Protein AF-B2AEQ6-F1 (afdb_monomer_lite)

Organism: Podospora anserina (strain S / ATCC MYA-4624 / DSM 980 / FGSC 10383) (NCBI:txid515849)

pLDDT: mean 72.52, std 15.64, range [28.52, 89.56]

Radius of gyration: 17.0 Å; chains: 1; bounding box: 41×34×44 Å

Structure (mmCIF, N/CA/C/O backbone):
data_AF-B2AEQ6-F1
#
_entry.id   AF-B2AEQ6-F1
#
loop_
_atom_site.group_PDB
_atom_site.id
_atom_site.type_symbol
_atom_site.label_atom_id
_atom_site.label_alt_id
_atom_site.label_comp_id
_atom_site.label_asym_id
_atom_site.label_entity_id
_atom_site.label_seq_id
_atom_site.pdbx_PDB_ins_code
_atom_site.Cartn_x
_atom_site.Cartn_y
_atom_site.Cartn_z
_atom_site.occupancy
_atom_site.B_iso_or_equi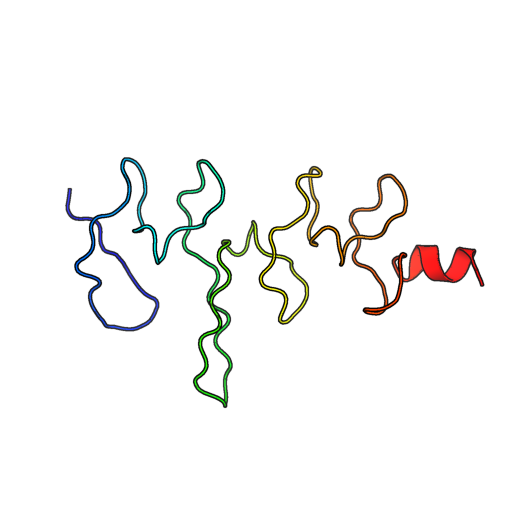v
_atom_site.auth_seq_id
_atom_site.auth_comp_id
_atom_site.auth_asym_id
_atom_site.auth_atom_id
_atom_site.pdbx_PDB_model_num
ATOM 1 N N . MET A 1 1 ? -18.288 10.461 22.441 1.00 40.38 1 MET A N 1
ATOM 2 C CA . MET A 1 1 ? -18.864 9.742 21.281 1.00 40.38 1 MET A CA 1
ATOM 3 C C . MET A 1 1 ? -18.342 8.313 21.318 1.00 40.38 1 MET A C 1
ATOM 5 O O . MET A 1 1 ? -17.126 8.171 21.347 1.00 40.38 1 MET A O 1
ATOM 9 N N . PRO A 1 2 ? -19.196 7.280 21.386 1.00 43.94 2 PRO A N 1
ATOM 10 C CA . PRO A 1 2 ? -18.735 5.895 21.394 1.00 43.94 2 PRO A CA 1
ATOM 11 C C . PRO A 1 2 ? -18.104 5.563 20.036 1.00 43.94 2 PRO A C 1
ATOM 13 O O . PRO A 1 2 ? -18.755 5.661 18.998 1.00 43.94 2 PRO A O 1
ATOM 16 N N . HIS A 1 3 ? -16.816 5.224 20.023 1.00 47.12 3 HIS A N 1
ATOM 17 C CA . HIS A 1 3 ? -16.136 4.736 18.828 1.00 47.12 3 HIS A CA 1
ATOM 18 C C . HIS A 1 3 ? -16.326 3.221 18.737 1.00 47.12 3 HIS A C 1
ATOM 20 O O . HIS A 1 3 ? -15.927 2.457 19.615 1.00 47.12 3 HIS A O 1
ATOM 26 N N . SER A 1 4 ? -16.937 2.760 17.653 1.00 47.09 4 SER A N 1
ATOM 27 C CA . SER A 1 4 ? -17.019 1.334 17.358 1.00 47.09 4 SER A CA 1
ATOM 28 C C . SER A 1 4 ? -15.683 0.892 16.767 1.00 47.09 4 SER A C 1
ATOM 30 O O . SER A 1 4 ? -15.403 1.119 15.590 1.00 47.09 4 SER A O 1
ATOM 32 N N . CYS A 1 5 ? -14.837 0.256 17.579 1.00 51.81 5 CYS A N 1
ATOM 33 C CA . CYS A 1 5 ? -13.699 -0.509 17.078 1.00 51.81 5 CYS A CA 1
ATOM 34 C C . CYS A 1 5 ? -14.231 -1.739 16.319 1.00 51.81 5 CYS A C 1
ATOM 36 O O . CYS A 1 5 ? -14.229 -2.844 16.860 1.00 51.81 5 CYS A O 1
ATOM 38 N N . ALA A 1 6 ? -14.720 -1.551 15.092 1.00 48.00 6 ALA A N 1
ATOM 39 C CA . ALA A 1 6 ? -15.102 -2.636 14.198 1.00 48.00 6 ALA A CA 1
ATOM 40 C C . ALA A 1 6 ? -13.824 -3.364 13.754 1.00 48.00 6 ALA A C 1
ATOM 42 O O . ALA A 1 6 ? -13.174 -2.994 12.778 1.00 48.00 6 ALA A O 1
ATOM 43 N N . GLY A 1 7 ? -13.398 -4.347 14.546 1.00 46.19 7 GLY A N 1
ATOM 44 C CA . GLY A 1 7 ? -12.508 -5.385 14.051 1.00 46.19 7 GLY A CA 1
ATOM 45 C C . GLY A 1 7 ? -13.267 -6.205 13.012 1.00 46.19 7 GLY A C 1
ATOM 46 O O . GLY A 1 7 ? -14.455 -6.456 13.187 1.00 46.19 7 GLY A O 1
ATOM 47 N N . ASN A 1 8 ? -12.587 -6.641 11.952 1.00 48.16 8 ASN A N 1
ATOM 48 C CA . ASN A 1 8 ? -13.156 -7.528 10.924 1.00 48.16 8 ASN A CA 1
ATOM 49 C C . ASN A 1 8 ? -13.544 -8.928 11.455 1.00 48.16 8 ASN A C 1
ATOM 51 O O . ASN A 1 8 ? -13.946 -9.788 10.683 1.00 48.16 8 ASN A O 1
ATOM 55 N N . ASP A 1 9 ? -13.471 -9.141 12.769 1.00 47.19 9 ASP A N 1
ATOM 56 C CA . ASP A 1 9 ? -13.957 -10.325 13.454 1.00 47.19 9 ASP A CA 1
ATOM 57 C C . ASP A 1 9 ? -14.626 -9.905 14.753 1.00 47.19 9 ASP A C 1
ATOM 59 O O . ASP A 1 9 ? -14.063 -9.136 15.535 1.00 47.19 9 ASP A O 1
ATOM 63 N N . ALA A 1 10 ? -15.824 -10.432 14.962 1.00 45.78 10 ALA A N 1
ATOM 64 C CA . ALA A 1 10 ? -16.757 -10.144 16.038 1.00 45.78 10 ALA A CA 1
ATOM 65 C C . ALA A 1 10 ? -16.196 -10.403 17.455 1.00 45.78 10 ALA A C 1
ATOM 67 O O . ALA A 1 10 ? -16.587 -11.337 18.143 1.00 45.78 10 ALA A O 1
ATOM 68 N N . THR A 1 11 ? -15.289 -9.550 17.924 1.00 50.69 11 THR A N 1
ATOM 69 C CA . THR A 1 11 ? -14.896 -9.420 19.332 1.00 50.69 11 THR A CA 1
ATOM 70 C C . THR A 1 11 ? -14.743 -7.937 19.634 1.00 50.69 11 THR A C 1
ATOM 72 O O . THR A 1 11 ? -13.789 -7.284 19.209 1.00 50.69 11 THR A O 1
ATOM 75 N N . TYR A 1 12 ? -15.734 -7.379 20.328 1.00 56.38 12 TYR A N 1
ATOM 76 C CA . TYR A 1 12 ? -15.779 -5.973 20.711 1.00 56.38 12 TYR A CA 1
ATOM 77 C C . TYR A 1 12 ? -14.472 -5.576 21.407 1.00 56.38 12 TYR A C 1
ATOM 79 O O . TYR A 1 12 ?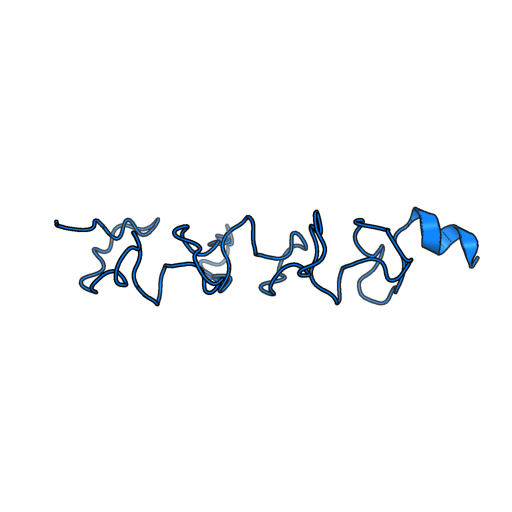 -14.115 -6.081 22.471 1.00 56.38 12 TYR A O 1
ATOM 87 N N . CYS A 1 13 ? -13.699 -4.699 20.769 1.00 60.88 13 CYS A N 1
ATOM 88 C CA . CYS A 1 13 ? -12.469 -4.203 21.361 1.00 60.88 13 CYS A CA 1
ATOM 89 C C . CYS A 1 13 ? -12.799 -3.088 22.358 1.00 60.88 13 CYS A C 1
ATOM 91 O O . CYS A 1 13 ? -13.093 -1.969 21.952 1.00 60.88 13 CYS A O 1
ATOM 93 N N . ASN A 1 14 ? -12.667 -3.386 23.652 1.00 63.41 14 ASN A N 1
ATOM 94 C CA . ASN A 1 14 ? -12.941 -2.466 24.767 1.00 63.41 14 ASN A CA 1
ATOM 95 C C . ASN A 1 14 ? -11.852 -1.392 24.997 1.00 63.41 14 ASN A C 1
ATOM 97 O O . ASN A 1 14 ? -11.722 -0.875 26.101 1.00 63.41 14 ASN A O 1
ATOM 101 N N . ARG A 1 15 ? -11.009 -1.084 23.998 1.00 64.69 15 ARG A N 1
ATOM 102 C CA . ARG A 1 15 ? -9.969 -0.043 24.123 1.00 64.69 15 ARG A CA 1
ATOM 103 C C . ARG A 1 15 ? -10.447 1.275 23.539 1.00 64.69 15 ARG A C 1
ATOM 105 O O . ARG A 1 15 ? -11.118 1.299 22.505 1.00 64.69 15 ARG A O 1
ATOM 112 N N . GLU A 1 16 ? -10.018 2.366 24.159 1.00 67.00 16 GLU A N 1
ATOM 113 C CA . GLU A 1 16 ? -10.273 3.709 23.654 1.00 67.00 16 GLU A CA 1
ATOM 114 C C . GLU A 1 16 ? -9.559 3.950 22.317 1.00 67.00 16 GLU A C 1
ATOM 116 O O . GLU A 1 16 ? -8.433 3.487 22.082 1.00 67.00 16 GLU A O 1
ATOM 121 N N . ALA A 1 17 ? -10.240 4.643 21.406 1.00 66.25 17 ALA A N 1
ATOM 122 C CA . ALA A 1 17 ? -9.616 5.149 20.202 1.00 66.25 17 ALA A CA 1
ATOM 123 C C . ALA A 1 17 ? -8.617 6.247 20.575 1.00 66.25 17 ALA A C 1
ATOM 125 O O . ALA A 1 17 ? -8.734 6.905 21.606 1.00 66.25 17 ALA A O 1
ATOM 126 N N . GLN A 1 18 ? -7.610 6.445 19.727 1.00 66.44 18 GLN A N 1
ATOM 127 C CA . GLN A 1 18 ? -6.693 7.569 19.913 1.00 66.44 18 GLN A CA 1
ATOM 128 C C . GLN A 1 18 ? -7.450 8.888 19.729 1.00 66.44 18 GLN A C 1
ATOM 130 O O . GLN A 1 18 ? -8.378 8.949 18.920 1.00 66.44 18 GLN A O 1
ATOM 135 N N . ALA A 1 19 ? -7.016 9.947 20.418 1.00 66.00 19 ALA A N 1
ATOM 136 C CA . ALA A 1 19 ? -7.577 11.286 20.262 1.00 66.00 19 ALA A CA 1
ATOM 137 C C . ALA A 1 19 ? -7.645 11.680 18.773 1.00 66.00 19 ALA A C 1
ATOM 139 O O . ALA A 1 19 ? -6.633 11.687 18.070 1.00 66.00 19 ALA A O 1
ATOM 140 N N . GLY A 1 20 ? -8.859 11.940 18.280 1.00 67.38 20 GLY A N 1
ATOM 141 C CA . GLY A 1 20 ? -9.108 12.299 16.880 1.00 67.38 20 GLY A CA 1
ATOM 142 C C . GLY A 1 20 ? -9.053 11.147 15.865 1.00 67.38 20 GLY A C 1
ATOM 143 O O . GLY A 1 20 ? -9.117 11.405 14.665 1.00 67.38 20 GLY A O 1
ATOM 144 N N . LYS A 1 21 ? -8.950 9.879 16.290 1.00 68.38 21 LYS A N 1
ATOM 145 C CA . LYS A 1 21 ? -8.973 8.711 15.391 1.00 68.38 21 LYS A CA 1
ATOM 146 C C . LYS A 1 21 ? -10.182 7.813 15.633 1.00 68.38 21 LYS A C 1
ATOM 148 O O . LYS A 1 21 ? -10.797 7.827 16.689 1.00 68.38 21 LYS A O 1
ATOM 153 N N . ARG A 1 22 ? -10.487 6.978 14.636 1.00 69.75 22 ARG A N 1
ATOM 154 C CA . ARG A 1 22 ? -11.578 5.987 14.685 1.00 69.75 22 ARG A CA 1
ATOM 155 C C . ARG A 1 22 ? -11.167 4.634 15.279 1.00 69.75 22 ARG A C 1
ATOM 157 O O . ARG A 1 22 ? -12.026 3.814 15.572 1.00 69.75 22 ARG A O 1
ATOM 164 N N . TYR A 1 23 ? -9.866 4.399 15.460 1.00 71.44 23 TYR A N 1
ATOM 165 C CA . TYR A 1 23 ? -9.311 3.112 15.889 1.00 71.44 23 TYR A CA 1
ATOM 166 C C . TYR A 1 23 ? -8.303 3.296 17.035 1.00 71.44 23 TYR A C 1
ATOM 168 O O . TYR A 1 23 ? -7.609 4.314 17.115 1.00 71.44 23 TYR A O 1
ATOM 176 N N . CYS A 1 24 ? -8.186 2.292 17.909 1.00 75.56 24 CYS A N 1
ATOM 177 C CA . CYS A 1 24 ? -7.166 2.247 18.963 1.00 75.56 24 CYS A CA 1
ATOM 178 C C . CYS A 1 24 ? -5.753 1.999 18.389 1.00 75.56 24 CYS A C 1
ATOM 180 O O . CYS A 1 24 ? -5.598 1.610 17.234 1.00 75.56 24 CYS A O 1
ATOM 182 N N . THR A 1 25 ? -4.695 2.157 19.193 1.00 74.81 25 THR A N 1
ATOM 183 C CA . THR A 1 25 ? -3.280 1.890 18.810 1.00 74.81 25 THR A CA 1
ATOM 184 C C . THR A 1 25 ? -3.012 0.506 18.243 1.00 74.81 25 THR A C 1
ATOM 186 O O . THR A 1 25 ? -2.103 0.340 17.428 1.00 74.81 25 THR A O 1
ATOM 189 N N . ARG A 1 26 ? -3.833 -0.478 18.604 1.00 73.50 26 ARG A N 1
ATOM 190 C CA . ARG A 1 26 ? -3.706 -1.833 18.079 1.00 73.50 26 ARG A CA 1
ATOM 191 C C . ARG A 1 26 ? -4.278 -1.981 16.671 1.00 73.50 26 ARG A C 1
ATOM 193 O O . ARG A 1 26 ? -3.701 -2.720 15.883 1.00 73.50 26 ARG A O 1
ATOM 200 N N . HIS A 1 27 ? -5.377 -1.297 16.360 1.00 74.88 27 HIS A N 1
ATOM 201 C CA . HIS A 1 27 ? -6.114 -1.472 15.101 1.00 74.88 27 HIS A CA 1
ATOM 202 C C . HIS A 1 27 ? -5.936 -0.313 14.117 1.00 74.88 27 HIS A C 1
ATOM 204 O O . HIS A 1 27 ? -6.254 -0.464 12.945 1.00 74.88 27 HIS A O 1
ATOM 210 N N . GLY A 1 28 ? -5.433 0.833 14.567 1.00 78.56 28 GLY A N 1
ATOM 211 C CA . GLY A 1 28 ? -5.180 2.001 13.734 1.00 78.56 28 GLY A CA 1
ATOM 212 C C . GLY A 1 28 ? -3.829 1.937 13.035 1.00 78.56 28 GLY A C 1
ATOM 213 O O . GLY A 1 28 ? -2.852 1.406 13.567 1.00 78.56 28 GLY A O 1
ATOM 214 N N . CYS A 1 29 ? -3.767 2.517 11.841 1.00 84.44 29 CYS A N 1
ATOM 215 C CA . CYS A 1 29 ? -2.523 2.683 11.108 1.00 84.44 29 CYS A CA 1
ATOM 216 C C . CYS A 1 29 ? -1.495 3.479 11.928 1.00 84.44 29 CYS A C 1
ATOM 218 O O . CYS A 1 29 ? -1.802 4.539 12.482 1.00 84.44 29 CYS A O 1
ATOM 220 N N . LYS A 1 30 ? -0.247 2.996 11.941 1.00 87.00 30 LYS A N 1
ATOM 221 C CA . LYS A 1 30 ? 0.888 3.660 12.600 1.00 87.00 30 LYS A CA 1
ATOM 222 C C . LYS A 1 30 ? 1.364 4.929 11.872 1.00 87.00 30 LYS A C 1
ATOM 224 O O . LYS A 1 30 ? 2.172 5.674 12.414 1.00 87.00 30 LYS A O 1
ATOM 229 N N . SER A 1 31 ? 0.883 5.195 10.653 1.00 84.88 31 SER A N 1
ATOM 230 C CA . SER A 1 31 ? 1.222 6.419 9.916 1.00 84.88 31 SER A CA 1
ATOM 231 C C . SER A 1 31 ? 0.647 7.658 10.618 1.00 84.88 31 SER A C 1
ATOM 233 O O . SER A 1 31 ? -0.506 7.656 11.071 1.00 84.88 31 SER A O 1
ATOM 235 N N . LEU A 1 32 ? 1.458 8.715 10.713 1.00 84.44 32 LEU A N 1
ATOM 236 C CA . LEU A 1 32 ? 1.088 9.981 11.346 1.00 84.44 32 LEU A CA 1
ATOM 237 C C . LEU A 1 32 ? -0.159 10.564 10.660 1.00 84.44 32 LEU A C 1
ATOM 239 O O . LEU A 1 32 ? -0.253 10.546 9.436 1.00 84.44 32 LEU A O 1
ATOM 243 N N . GLY A 1 33 ? -1.144 11.018 11.439 1.00 81.12 33 GLY A N 1
ATOM 244 C CA . GLY A 1 33 ? -2.387 11.600 10.908 1.00 81.12 33 GLY A CA 1
ATOM 245 C C . GLY A 1 33 ? -3.336 10.624 10.195 1.00 81.12 33 GLY A C 1
ATOM 246 O O . GLY A 1 33 ? -4.442 11.007 9.832 1.00 81.12 33 GLY A O 1
ATOM 247 N N . CYS A 1 34 ? -2.974 9.349 10.018 1.00 83.88 34 CYS A N 1
ATOM 248 C CA . CYS A 1 34 ? -3.843 8.396 9.333 1.00 83.88 34 CYS A CA 1
ATOM 249 C C . CYS A 1 34 ? -4.919 7.845 10.278 1.00 83.88 34 CYS A C 1
ATOM 251 O O . CYS A 1 34 ? -4.595 7.228 11.296 1.00 83.88 34 CYS A O 1
ATOM 253 N N . ALA A 1 35 ? -6.191 8.030 9.922 1.00 81.56 35 ALA A N 1
ATOM 254 C CA . ALA A 1 35 ? -7.341 7.524 10.672 1.00 81.56 35 ALA A CA 1
ATOM 255 C C . ALA A 1 35 ? -7.862 6.165 10.166 1.00 81.56 35 ALA A C 1
ATOM 257 O O . ALA A 1 35 ? -8.900 5.715 10.639 1.00 81.56 35 ALA A O 1
ATOM 258 N N . ASN A 1 36 ? -7.157 5.517 9.231 1.00 80.25 36 ASN A N 1
ATOM 259 C CA . ASN A 1 36 ? -7.555 4.233 8.644 1.00 80.25 36 ASN A CA 1
ATOM 260 C C . ASN A 1 36 ? -7.110 3.040 9.507 1.00 80.25 36 ASN A C 1
ATOM 262 O O . ASN A 1 36 ? -6.108 3.142 10.230 1.00 80.25 36 ASN A O 1
ATOM 266 N N . PRO A 1 37 ? -7.803 1.892 9.410 1.00 77.62 37 PRO A N 1
ATOM 267 C CA . PRO A 1 37 ? -7.405 0.689 10.121 1.00 77.62 37 PRO A CA 1
ATOM 268 C C . PRO A 1 37 ? -6.150 0.071 9.495 1.00 77.62 37 PRO A C 1
ATOM 270 O O . PRO A 1 37 ? -5.855 0.270 8.314 1.00 77.62 37 PRO A O 1
ATOM 273 N N . LYS A 1 38 ? -5.403 -0.693 10.291 1.00 80.75 38 LYS A N 1
ATOM 274 C CA . LYS A 1 38 ? -4.312 -1.554 9.826 1.00 80.75 38 LYS A CA 1
ATOM 275 C C . LYS A 1 38 ? -4.813 -2.523 8.754 1.00 80.75 38 LYS A C 1
ATOM 277 O O . LYS A 1 38 ? -5.930 -3.026 8.847 1.00 80.75 38 LYS A O 1
ATOM 282 N N . ALA A 1 39 ? -3.986 -2.796 7.749 1.00 75.75 39 ALA A N 1
ATOM 283 C CA . ALA A 1 39 ? -4.289 -3.816 6.760 1.00 75.75 39 ALA A CA 1
ATOM 284 C C . ALA A 1 39 ? -4.187 -5.192 7.423 1.00 75.75 39 ALA A C 1
ATOM 286 O O . ALA A 1 39 ? -3.125 -5.592 7.905 1.00 75.75 39 ALA A O 1
ATOM 287 N N . THR A 1 40 ? -5.298 -5.916 7.449 1.00 65.31 40 THR A N 1
ATOM 288 C CA . THR A 1 40 ? -5.333 -7.325 7.831 1.00 65.31 40 THR A CA 1
ATOM 289 C C . THR A 1 40 ? -5.265 -8.154 6.555 1.00 65.31 40 THR A C 1
ATOM 291 O O . THR A 1 40 ? -6.242 -8.189 5.810 1.00 65.31 40 THR A O 1
ATOM 294 N N . SER A 1 41 ? -4.140 -8.815 6.278 1.00 52.59 41 SER A N 1
ATOM 295 C CA . SER A 1 41 ? -4.135 -9.897 5.290 1.00 52.59 41 SER A CA 1
ATOM 296 C C . SER A 1 41 ? -4.648 -11.155 5.982 1.00 52.59 41 SER A C 1
ATOM 298 O O . SER A 1 41 ? -3.978 -11.708 6.856 1.00 52.59 41 SER A O 1
ATOM 300 N N . TYR A 1 42 ? -5.868 -11.564 5.640 1.00 40.59 42 TYR A N 1
ATOM 301 C CA . TYR A 1 42 ? -6.417 -12.852 6.050 1.00 40.59 42 TYR A CA 1
ATOM 302 C C . TYR A 1 42 ? -5.710 -13.941 5.234 1.00 40.59 42 TYR A C 1
ATOM 304 O O . TYR A 1 42 ? -5.836 -13.963 4.011 1.00 40.59 42 TYR A O 1
ATOM 312 N N . HIS A 1 43 ? -4.955 -14.833 5.877 1.00 38.19 43 HIS A N 1
ATOM 313 C CA . HIS A 1 43 ? -4.480 -16.042 5.207 1.00 38.19 43 HIS A CA 1
ATOM 314 C C . HIS A 1 43 ? -5.629 -17.060 5.170 1.00 38.19 43 HIS A C 1
ATOM 316 O O . HIS A 1 43 ? -5.927 -17.717 6.172 1.00 38.19 43 HIS A O 1
ATOM 322 N N . TYR A 1 44 ? -6.309 -17.164 4.025 1.00 28.52 44 TYR A N 1
ATOM 323 C CA . TYR A 1 44 ? -7.306 -18.211 3.796 1.00 28.52 44 TYR A CA 1
ATOM 324 C C . TYR A 1 44 ? -6.586 -19.569 3.770 1.00 28.52 44 TYR A C 1
ATOM 326 O O . TYR A 1 44 ? -5.749 -19.803 2.903 1.00 28.52 44 TYR A O 1
ATOM 334 N N . GLY A 1 45 ? -6.854 -20.422 4.764 1.00 35.75 45 GLY A N 1
ATOM 335 C CA . GLY A 1 45 ? -6.277 -21.770 4.882 1.00 35.75 45 GLY A CA 1
ATOM 336 C C . GLY A 1 45 ? -5.372 -22.022 6.097 1.00 35.75 45 GLY A C 1
ATOM 337 O O . GLY A 1 45 ? -5.213 -23.177 6.473 1.00 35.75 45 GLY A O 1
ATOM 338 N N . THR A 1 46 ? -4.827 -20.993 6.763 1.00 43.59 46 THR A N 1
ATOM 339 C CA . THR A 1 46 ? -3.925 -21.184 7.930 1.00 43.59 46 THR A CA 1
ATOM 340 C C . THR A 1 46 ? -4.419 -20.544 9.228 1.00 43.59 46 THR A C 1
ATOM 342 O O . THR A 1 46 ? -3.848 -20.795 10.285 1.00 43.59 46 THR A O 1
ATOM 345 N N . GLY A 1 47 ? -5.445 -19.686 9.179 1.00 43.09 47 GLY A N 1
ATOM 346 C CA . GLY A 1 47 ? -5.975 -18.995 10.364 1.00 43.09 47 GLY A CA 1
ATOM 347 C C . GLY A 1 47 ? -5.027 -17.950 10.976 1.00 43.09 47 GLY A C 1
ATOM 348 O O . GLY A 1 47 ? -5.347 -17.350 12.002 1.00 43.09 47 GLY A O 1
ATOM 349 N N . THR A 1 48 ? -3.873 -17.687 10.358 1.00 44.06 48 THR A N 1
ATOM 350 C CA . THR A 1 48 ? -2.892 -16.719 10.853 1.00 44.06 48 THR A CA 1
ATOM 351 C C . THR A 1 48 ? -3.215 -15.317 10.333 1.00 44.06 48 THR A C 1
ATOM 353 O O . THR A 1 48 ? -3.117 -15.025 9.143 1.00 44.06 48 THR A O 1
ATOM 356 N N . LYS A 1 49 ? -3.620 -14.413 11.232 1.00 53.84 49 LYS A N 1
ATOM 357 C CA . LYS A 1 49 ? -3.806 -12.985 10.925 1.00 53.84 49 LYS A CA 1
ATOM 358 C C . LYS A 1 49 ? -2.492 -12.248 11.105 1.00 53.84 49 LYS A C 1
ATOM 360 O O . LYS A 1 49 ? -2.209 -11.728 12.183 1.00 53.84 49 LYS A O 1
ATOM 365 N N . THR A 1 50 ? -1.696 -12.167 10.051 1.00 57.72 50 THR A N 1
ATOM 366 C CA . THR A 1 50 ? -0.518 -11.299 10.070 1.00 57.72 50 THR A CA 1
ATOM 367 C C . THR A 1 50 ? -0.977 -9.885 9.716 1.00 57.72 50 THR A C 1
ATOM 369 O O . THR A 1 50 ? -1.284 -9.578 8.567 1.00 57.72 50 THR A O 1
ATOM 372 N N . ALA A 1 51 ? -1.135 -9.030 10.726 1.00 64.19 51 ALA A N 1
ATOM 373 C CA . ALA A 1 51 ? -1.565 -7.649 10.530 1.00 64.19 51 ALA A CA 1
ATOM 374 C C . ALA A 1 51 ? -0.359 -6.771 10.169 1.00 64.19 51 ALA A C 1
ATOM 376 O O . ALA A 1 51 ? 0.629 -6.747 10.904 1.00 64.19 51 ALA A O 1
ATOM 377 N N . SER A 1 52 ? -0.436 -6.010 9.073 1.00 75.69 52 SER A N 1
ATOM 378 C CA . SER A 1 52 ? 0.527 -4.929 8.849 1.00 75.69 52 SER A CA 1
ATOM 379 C C . SER A 1 52 ? 0.298 -3.830 9.881 1.00 75.69 52 SER A C 1
ATOM 381 O O . SER A 1 52 ? -0.840 -3.501 10.201 1.00 75.69 52 SER A O 1
ATOM 383 N N . ASP A 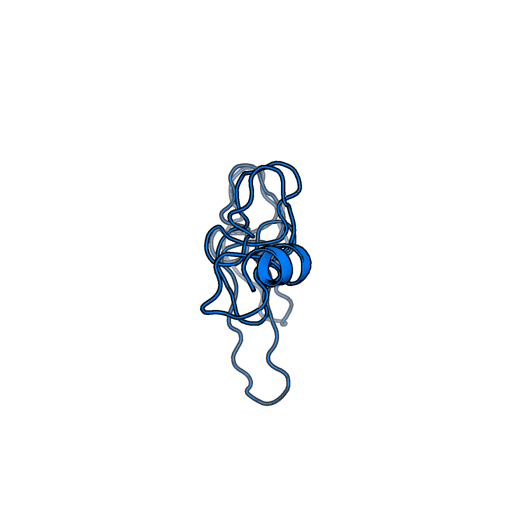1 53 ? 1.360 -3.182 10.360 1.00 83.69 53 ASP A N 1
ATOM 384 C CA . ASP A 1 53 ? 1.227 -1.967 11.177 1.00 83.69 53 ASP A CA 1
ATOM 385 C C . ASP A 1 53 ? 0.644 -0.769 10.405 1.00 83.69 53 ASP A C 1
ATOM 387 O O . ASP A 1 53 ? 0.311 0.270 10.989 1.00 83.69 53 ASP A O 1
ATOM 391 N N . TYR A 1 54 ? 0.502 -0.909 9.088 1.00 84.94 54 TYR A N 1
ATOM 392 C CA . TYR A 1 54 ? 0.072 0.131 8.173 1.00 84.94 54 TYR A CA 1
ATOM 393 C C . TYR A 1 54 ? -1.250 -0.245 7.494 1.00 84.94 54 TYR A C 1
ATOM 395 O O . TYR A 1 54 ? -1.563 -1.420 7.330 1.00 84.94 54 TYR A O 1
ATOM 403 N N . CYS A 1 55 ? -2.059 0.750 7.119 1.00 85.69 55 CYS A N 1
ATOM 404 C CA . CYS A 1 55 ? -3.268 0.518 6.320 1.00 85.69 55 CYS A CA 1
ATOM 405 C C . CYS A 1 55 ? -2.904 0.140 4.879 1.00 85.69 55 CYS A C 1
ATOM 407 O O . CYS A 1 55 ? -1.764 0.333 4.467 1.00 85.69 55 CYS A O 1
ATOM 409 N N . SER A 1 56 ? -3.866 -0.317 4.077 1.00 81.75 56 SER A N 1
ATOM 410 C CA . SER A 1 56 ? -3.636 -0.719 2.676 1.00 81.75 56 SER A CA 1
ATOM 411 C C . SER A 1 56 ? -2.992 0.372 1.809 1.00 81.75 56 SER A C 1
ATOM 413 O O . SER A 1 56 ? -2.299 0.061 0.847 1.00 81.75 56 SER A O 1
ATOM 415 N N . GLN A 1 57 ? -3.171 1.647 2.164 1.00 84.31 57 GLN A N 1
ATOM 416 C CA . GLN A 1 57 ? -2.553 2.783 1.473 1.00 84.31 57 GLN A CA 1
ATOM 417 C C . GLN A 1 57 ? -1.113 3.067 1.924 1.00 84.31 57 GLN A C 1
ATOM 419 O O . GLN A 1 57 ? -0.350 3.673 1.182 1.00 84.31 57 GLN A O 1
ATOM 424 N N . HIS A 1 58 ? -0.736 2.640 3.130 1.00 87.81 58 HIS A N 1
ATOM 425 C CA . HIS A 1 58 ? 0.588 2.866 3.715 1.00 87.81 58 HIS A CA 1
ATOM 426 C C . HIS A 1 58 ? 1.430 1.586 3.812 1.00 87.81 58 HIS A C 1
ATOM 428 O O . HIS A 1 58 ? 2.612 1.675 4.132 1.00 87.81 58 HIS A O 1
ATOM 434 N N . ALA A 1 59 ? 0.848 0.413 3.567 1.00 88.00 59 ALA A N 1
ATOM 435 C CA . ALA A 1 59 ? 1.512 -0.886 3.580 1.00 88.00 59 ALA A CA 1
ATOM 436 C C . ALA A 1 59 ? 2.057 -1.227 2.193 1.00 88.00 59 ALA A C 1
ATOM 438 O O . ALA A 1 59 ? 1.402 -0.964 1.187 1.00 88.00 59 ALA A O 1
ATOM 439 N N . CYS A 1 60 ? 3.253 -1.803 2.128 1.00 87.88 60 CYS A N 1
ATOM 440 C CA . CYS A 1 60 ? 3.850 -2.282 0.885 1.00 87.88 60 CYS A CA 1
ATOM 441 C C . CYS A 1 60 ? 2.869 -3.174 0.106 1.00 87.88 60 CYS A C 1
ATOM 443 O O . CYS A 1 60 ? 2.240 -4.044 0.698 1.00 87.88 60 CYS A O 1
ATOM 445 N N . ALA A 1 61 ? 2.740 -2.962 -1.206 1.00 85.88 61 ALA A N 1
ATOM 446 C CA . ALA A 1 61 ? 1.885 -3.806 -2.045 1.00 85.88 61 ALA A CA 1
ATOM 447 C C . ALA A 1 61 ? 2.446 -5.223 -2.269 1.00 85.88 61 ALA A C 1
ATOM 449 O O . ALA A 1 61 ? 1.703 -6.106 -2.684 1.00 85.88 61 ALA A O 1
ATOM 450 N N . GLU A 1 62 ? 3.736 -5.439 -1.990 1.00 83.69 62 GLU A N 1
ATOM 451 C CA . GLU A 1 62 ? 4.365 -6.763 -2.063 1.00 83.69 62 GLU A CA 1
ATOM 452 C C . GLU A 1 62 ? 3.667 -7.770 -1.140 1.00 83.69 62 GLU A C 1
ATOM 454 O O . GLU A 1 62 ? 3.515 -7.537 0.065 1.00 83.69 62 GLU A O 1
ATOM 459 N N . SER A 1 63 ? 3.296 -8.916 -1.707 1.00 81.19 63 SER A N 1
ATOM 460 C CA . SER A 1 63 ? 2.598 -9.979 -0.986 1.00 81.19 63 SER A CA 1
ATOM 461 C C . SER A 1 63 ? 3.442 -10.497 0.182 1.00 81.19 63 SER A C 1
ATOM 463 O O . SER A 1 63 ? 4.600 -10.879 0.028 1.00 81.19 63 SER A O 1
ATOM 465 N N . GLY A 1 64 ? 2.861 -10.496 1.385 1.00 77.38 64 GLY A N 1
ATOM 466 C CA . GLY A 1 64 ? 3.562 -10.893 2.610 1.00 77.38 64 GLY A CA 1
ATOM 467 C C . GLY A 1 64 ? 4.560 -9.856 3.147 1.00 77.38 64 GLY A C 1
ATOM 468 O O . GLY A 1 64 ? 5.288 -10.151 4.094 1.00 77.38 64 GLY A O 1
ATOM 469 N N . CYS A 1 65 ? 4.611 -8.638 2.592 1.00 83.31 65 CYS A N 1
ATOM 470 C CA . CYS A 1 65 ? 5.415 -7.551 3.143 1.00 83.31 65 CYS A CA 1
ATOM 471 C C . CYS A 1 65 ? 4.580 -6.621 4.032 1.00 83.31 65 CYS A C 1
ATOM 473 O O . CYS A 1 65 ? 3.713 -5.886 3.571 1.00 83.31 65 CYS A O 1
ATOM 475 N N . PHE A 1 66 ? 4.923 -6.556 5.317 1.00 82.00 66 PHE A N 1
ATOM 476 C CA . PHE A 1 66 ? 4.196 -5.741 6.299 1.00 82.00 66 PHE A CA 1
ATOM 477 C C . PHE A 1 66 ? 4.805 -4.350 6.529 1.00 82.00 66 PHE A C 1
ATOM 479 O O . PHE A 1 66 ? 4.386 -3.634 7.441 1.00 82.00 66 PHE A O 1
ATOM 486 N N . ARG A 1 67 ? 5.805 -3.960 5.727 1.00 85.38 67 ARG A N 1
ATOM 487 C CA . ARG A 1 67 ? 6.537 -2.694 5.879 1.00 85.38 67 ARG A CA 1
ATOM 488 C C . ARG A 1 67 ? 5.761 -1.502 5.328 1.00 85.38 67 ARG A C 1
ATOM 490 O O . ARG A 1 67 ? 4.899 -1.645 4.464 1.00 85.38 67 ARG A O 1
ATOM 497 N N . LYS A 1 68 ? 6.134 -0.309 5.796 1.00 88.62 68 LYS A N 1
ATOM 498 C CA . LYS A 1 68 ? 5.623 0.959 5.269 1.00 88.62 68 LYS A CA 1
ATOM 499 C C . LYS A 1 68 ? 6.055 1.133 3.811 1.00 88.62 68 LYS A C 1
ATOM 501 O O . LYS A 1 68 ? 7.212 0.860 3.489 1.00 88.62 68 LYS A O 1
ATOM 506 N N . ARG A 1 69 ? 5.160 1.627 2.953 1.00 88.56 69 ARG A N 1
ATOM 507 C CA . ARG A 1 69 ? 5.521 2.153 1.628 1.00 88.56 69 ARG A CA 1
ATOM 508 C C . ARG A 1 69 ? 6.565 3.260 1.767 1.00 88.56 69 ARG A C 1
ATOM 510 O O . ARG A 1 69 ? 6.624 3.941 2.795 1.00 88.56 69 ARG A O 1
ATOM 517 N N . SER A 1 70 ? 7.395 3.418 0.740 1.00 84.19 70 SER A N 1
ATOM 518 C CA . SER A 1 70 ? 8.361 4.514 0.678 1.00 84.19 70 SER A CA 1
ATOM 519 C C . SER A 1 70 ? 7.631 5.864 0.791 1.00 84.19 70 SER A C 1
ATOM 521 O O . SER A 1 70 ? 6.523 5.991 0.274 1.00 84.19 70 SER A O 1
ATOM 523 N N . PRO A 1 71 ? 8.206 6.876 1.467 1.00 77.00 71 PRO A N 1
ATOM 524 C CA . PRO A 1 71 ? 7.601 8.206 1.569 1.00 77.00 71 PRO A CA 1
ATOM 525 C C . PRO A 1 71 ? 7.564 8.976 0.240 1.00 77.00 71 PRO A C 1
ATOM 527 O O . PRO A 1 71 ? 6.945 10.035 0.178 1.00 77.00 71 PRO A O 1
ATOM 530 N N . SER A 1 72 ? 8.219 8.479 -0.813 1.00 74.94 72 SER A N 1
ATOM 531 C CA . SER A 1 72 ? 8.172 9.085 -2.144 1.00 74.94 72 SER A CA 1
ATOM 532 C C . SER A 1 72 ? 6.725 9.170 -2.647 1.00 74.94 72 SER A C 1
ATOM 534 O O . SER A 1 72 ? 5.979 8.192 -2.578 1.00 74.94 72 SER A O 1
ATOM 536 N N . GLN A 1 73 ? 6.332 10.339 -3.159 1.00 67.31 73 GLN A N 1
ATOM 537 C CA . GLN A 1 73 ? 4.997 10.576 -3.718 1.00 67.31 73 GLN A CA 1
ATOM 538 C C . GLN A 1 73 ? 4.653 9.495 -4.757 1.00 67.31 73 GLN A C 1
ATOM 540 O O . GLN A 1 73 ? 5.406 9.276 -5.703 1.00 67.31 73 GLN A O 1
ATOM 545 N N . GLY A 1 74 ? 3.540 8.785 -4.549 1.00 71.81 74 GLY A N 1
ATOM 546 C CA . GLY A 1 74 ? 3.083 7.708 -5.435 1.00 71.81 74 GLY A CA 1
ATOM 547 C C . GLY A 1 74 ? 3.789 6.353 -5.272 1.00 71.81 74 GLY A C 1
ATOM 548 O O . GLY A 1 74 ? 3.488 5.420 -6.018 1.00 71.81 74 GLY A O 1
ATOM 549 N N . ALA A 1 75 ? 4.700 6.190 -4.306 1.00 79.69 75 ALA A N 1
ATOM 550 C CA . ALA A 1 75 ? 5.341 4.900 -4.078 1.00 79.69 75 ALA A CA 1
ATOM 551 C C . ALA A 1 75 ? 4.334 3.853 -3.590 1.00 79.69 75 ALA A C 1
ATOM 553 O O . ALA A 1 75 ? 3.648 4.023 -2.584 1.00 79.69 75 ALA A O 1
ATOM 554 N N . THR A 1 76 ? 4.293 2.728 -4.298 1.00 85.88 76 THR A N 1
ATOM 555 C CA . THR A 1 76 ? 3.412 1.590 -3.986 1.00 85.88 76 THR A CA 1
ATOM 556 C C . THR A 1 76 ? 4.128 0.521 -3.143 1.00 85.88 76 THR A C 1
ATOM 558 O O . THR A 1 76 ? 3.502 -0.284 -2.449 1.00 85.88 76 THR A O 1
ATOM 561 N N . TYR A 1 77 ? 5.460 0.564 -3.132 1.00 87.50 77 TYR A N 1
ATOM 562 C CA . TYR A 1 77 ? 6.339 -0.423 -2.514 1.00 87.50 77 TYR A CA 1
ATOM 563 C C . TYR A 1 77 ? 7.170 0.202 -1.385 1.00 87.50 77 TYR A C 1
ATOM 565 O O . TYR A 1 77 ? 7.341 1.422 -1.315 1.00 87.50 77 TYR A O 1
ATOM 573 N N . CYS A 1 78 ? 7.662 -0.622 -0.458 1.00 89.25 78 CYS A N 1
ATOM 574 C CA . CYS A 1 78 ? 8.631 -0.183 0.550 1.00 89.25 78 CYS A CA 1
ATOM 575 C C . CYS A 1 78 ? 10.015 0.014 -0.082 1.00 89.25 78 CYS A C 1
ATOM 577 O O . CYS A 1 78 ? 10.256 -0.453 -1.188 1.00 89.25 78 CYS A O 1
ATOM 579 N N . SER A 1 79 ? 10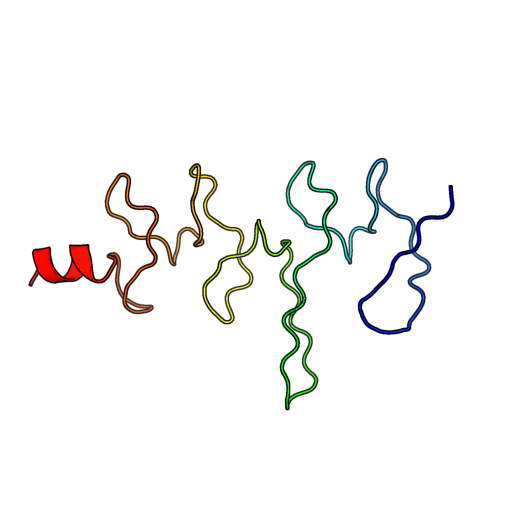.948 0.652 0.625 1.00 86.00 79 SER A N 1
ATOM 580 C CA . SER A 1 79 ? 12.303 0.915 0.109 1.00 86.00 79 SER A CA 1
ATOM 581 C C . SER A 1 79 ? 13.076 -0.329 -0.346 1.00 86.00 79 SER A C 1
ATOM 583 O O . SER A 1 79 ? 13.983 -0.200 -1.153 1.00 86.00 79 SER A O 1
ATOM 585 N N . GLN A 1 80 ? 12.721 -1.522 0.146 1.00 86.31 80 GLN A N 1
ATOM 586 C CA . GLN A 1 80 ? 13.345 -2.785 -0.273 1.00 86.31 80 GLN A CA 1
ATOM 587 C C . GLN A 1 80 ? 12.662 -3.445 -1.465 1.00 86.31 80 GLN A C 1
ATOM 589 O O . GLN A 1 80 ? 13.250 -4.325 -2.067 1.00 86.31 80 GLN A O 1
ATOM 594 N N . HIS A 1 81 ? 11.432 -3.050 -1.784 1.00 89.44 81 HIS A N 1
ATOM 595 C CA . HIS A 1 81 ? 10.704 -3.564 -2.941 1.00 89.44 81 HIS A CA 1
ATOM 596 C C . HIS A 1 81 ? 10.519 -2.496 -4.015 1.00 89.44 81 HIS A C 1
ATOM 598 O O . HIS A 1 81 ? 9.915 -2.782 -5.036 1.00 89.44 81 HIS A O 1
ATOM 604 N N . ALA A 1 82 ? 10.993 -1.269 -3.797 1.00 89.56 82 ALA A N 1
ATOM 605 C CA . ALA A 1 82 ? 10.949 -0.193 -4.771 1.00 89.56 82 ALA A CA 1
ATOM 606 C C . ALA A 1 82 ? 12.156 -0.284 -5.706 1.00 89.56 82 ALA A C 1
ATOM 608 O O . ALA A 1 82 ? 13.269 -0.577 -5.274 1.00 89.56 82 ALA A O 1
ATOM 609 N N . CYS A 1 83 ? 11.937 0.003 -6.986 1.00 89.38 83 CYS A N 1
ATOM 610 C CA . CYS A 1 83 ? 13.018 0.120 -7.948 1.00 89.38 83 CYS A CA 1
ATOM 611 C C . CYS A 1 83 ? 13.971 1.254 -7.544 1.00 89.38 83 CYS A C 1
ATOM 613 O O . CYS A 1 83 ? 13.543 2.371 -7.267 1.00 89.38 83 CYS A O 1
ATOM 615 N N . GLN A 1 84 ? 15.273 0.973 -7.558 1.00 87.25 84 GLN A N 1
ATOM 616 C CA . GLN A 1 84 ? 16.310 1.935 -7.191 1.00 87.25 84 GLN A CA 1
ATOM 617 C C . GLN A 1 84 ? 16.575 2.987 -8.283 1.00 87.25 84 GLN A C 1
ATOM 619 O O . GLN A 1 84 ? 17.291 3.959 -8.051 1.00 87.25 84 GLN A O 1
ATOM 624 N N . PHE A 1 85 ? 15.997 2.813 -9.474 1.00 84.69 85 PHE A N 1
ATOM 625 C CA . PHE A 1 85 ? 16.112 3.788 -10.551 1.00 84.69 85 PHE A CA 1
ATOM 626 C C . PHE A 1 85 ? 15.382 5.084 -10.182 1.00 84.69 85 PHE A C 1
ATOM 628 O O . PHE A 1 85 ? 14.204 5.064 -9.813 1.00 84.69 85 PHE A O 1
ATOM 635 N N . ALA A 1 86 ? 16.081 6.214 -10.296 1.00 83.06 86 ALA A N 1
ATOM 636 C CA . ALA A 1 86 ? 15.563 7.519 -9.906 1.00 83.06 86 ALA A CA 1
ATOM 637 C C . ALA A 1 86 ? 14.255 7.850 -10.647 1.00 83.06 86 ALA A C 1
ATOM 639 O O . ALA A 1 86 ? 14.169 7.748 -11.867 1.00 83.06 86 ALA A O 1
ATOM 640 N N . GLY A 1 87 ? 13.217 8.224 -9.894 1.00 81.69 87 GLY A N 1
ATOM 641 C CA . GLY A 1 87 ? 11.893 8.534 -10.446 1.00 81.69 87 GLY A CA 1
ATOM 642 C C . GLY A 1 87 ? 11.038 7.314 -10.816 1.00 81.69 87 GLY A C 1
ATOM 643 O O . GLY A 1 87 ? 9.899 7.485 -11.247 1.00 81.69 87 GLY A O 1
ATOM 644 N N . CYS A 1 88 ? 11.522 6.082 -10.622 1.00 86.31 88 CYS A N 1
ATOM 645 C CA . CYS A 1 88 ? 10.723 4.886 -10.866 1.00 86.31 88 CYS A CA 1
ATOM 646 C C . CYS A 1 88 ? 9.864 4.530 -9.645 1.00 86.31 88 CYS A C 1
ATOM 648 O O . CYS A 1 88 ? 10.374 4.269 -8.561 1.00 86.31 88 CYS A O 1
ATOM 650 N N . LEU A 1 89 ? 8.544 4.455 -9.833 1.00 83.56 89 LEU A N 1
ATOM 651 C CA . LEU A 1 89 ? 7.590 4.077 -8.778 1.00 83.56 89 LEU A CA 1
ATOM 652 C C . LEU A 1 89 ? 7.235 2.577 -8.786 1.00 83.56 89 LEU A C 1
ATOM 654 O O . LEU A 1 89 ? 6.404 2.127 -7.992 1.00 83.56 89 LEU A O 1
ATOM 658 N N . LYS A 1 90 ? 7.838 1.804 -9.701 1.00 86.19 90 LYS A N 1
ATOM 659 C CA . LYS A 1 90 ? 7.593 0.364 -9.863 1.00 86.19 90 LYS A CA 1
ATOM 660 C C . LYS A 1 90 ? 8.329 -0.461 -8.807 1.00 86.19 90 LYS A C 1
ATOM 662 O O . LYS A 1 90 ? 9.318 -0.014 -8.224 1.00 86.19 90 LYS A O 1
ATOM 667 N N . GLY A 1 91 ? 7.838 -1.679 -8.598 1.00 84.75 91 GLY A N 1
ATOM 668 C CA . GLY A 1 91 ? 8.481 -2.655 -7.729 1.00 84.75 91 GLY A CA 1
ATOM 669 C C . GLY A 1 91 ? 9.692 -3.315 -8.393 1.00 84.75 91 GLY A C 1
ATOM 670 O O . GLY A 1 91 ? 9.790 -3.312 -9.623 1.00 84.75 91 GLY A O 1
ATOM 671 N N . ILE A 1 92 ? 10.609 -3.862 -7.596 1.00 88.88 92 ILE A N 1
ATOM 672 C CA . ILE A 1 92 ? 11.695 -4.723 -8.091 1.00 88.88 92 ILE A CA 1
ATOM 673 C C . ILE A 1 92 ? 11.126 -5.992 -8.739 1.00 88.88 92 ILE A C 1
ATOM 675 O O . ILE A 1 92 ? 10.029 -6.421 -8.387 1.00 88.88 92 ILE A O 1
ATOM 679 N N . TYR A 1 93 ? 11.841 -6.559 -9.712 1.00 81.75 93 TYR A N 1
ATOM 680 C CA . TYR A 1 93 ? 11.371 -7.740 -10.441 1.00 81.75 93 TYR A CA 1
ATOM 681 C C . TYR A 1 93 ? 11.424 -9.010 -9.586 1.00 81.75 93 TYR A C 1
ATOM 683 O O . TYR A 1 93 ? 10.394 -9.647 -9.375 1.00 81.75 93 TYR A O 1
ATOM 691 N N . GLN A 1 94 ? 12.595 -9.348 -9.043 1.00 77.62 94 GLN A N 1
ATOM 692 C CA . GLN A 1 94 ? 12.748 -10.396 -8.040 1.00 77.62 94 GLN A CA 1
ATOM 693 C C . GLN A 1 94 ? 13.211 -9.828 -6.706 1.00 77.62 94 GLN A C 1
ATOM 695 O O . GLN A 1 94 ? 13.785 -8.747 -6.629 1.00 77.62 94 GLN A O 1
ATOM 700 N N . ARG A 1 95 ? 12.999 -10.592 -5.629 1.00 67.06 95 ARG A N 1
ATOM 701 C CA . ARG A 1 95 ? 13.317 -10.184 -4.249 1.00 67.06 95 ARG A CA 1
ATOM 702 C C . ARG A 1 95 ? 14.808 -9.859 -4.024 1.00 67.06 95 ARG A C 1
ATOM 704 O O . ARG A 1 95 ? 15.126 -9.168 -3.061 1.00 67.06 95 ARG A O 1
ATOM 711 N N . SER A 1 96 ? 15.692 -10.335 -4.901 1.00 70.75 96 SER A N 1
ATOM 712 C CA . SER A 1 96 ? 17.135 -10.048 -4.879 1.00 70.75 96 SER A CA 1
ATOM 713 C C . SER A 1 96 ? 17.566 -8.952 -5.864 1.00 70.75 96 SER A C 1
ATOM 715 O O . SER A 1 96 ? 18.745 -8.599 -5.897 1.00 70.75 96 SER A O 1
ATOM 717 N N . ASP A 1 97 ? 16.640 -8.400 -6.651 1.00 80.56 97 ASP A N 1
ATOM 718 C CA . ASP A 1 97 ? 16.941 -7.363 -7.633 1.00 80.56 97 ASP A CA 1
ATOM 719 C C . ASP A 1 97 ? 16.876 -5.961 -7.027 1.00 80.56 97 ASP A C 1
ATOM 721 O O . ASP A 1 97 ? 16.201 -5.694 -6.035 1.00 80.56 97 ASP A O 1
ATOM 725 N N . ARG A 1 98 ? 17.561 -5.021 -7.681 1.00 84.62 98 ARG A N 1
ATOM 726 C CA . ARG A 1 98 ? 17.497 -3.582 -7.363 1.00 84.62 98 ARG A CA 1
ATOM 727 C C . ARG A 1 98 ? 16.593 -2.811 -8.322 1.00 84.62 98 ARG A C 1
ATOM 729 O O . ARG A 1 98 ? 16.281 -1.639 -8.105 1.00 84.62 98 ARG A O 1
ATOM 736 N N . TYR A 1 99 ? 16.169 -3.462 -9.399 1.00 85.94 99 TYR A N 1
ATOM 737 C CA . TYR A 1 99 ? 15.515 -2.835 -10.535 1.00 85.94 99 TYR A CA 1
ATOM 738 C C . TYR A 1 99 ? 14.192 -3.529 -10.856 1.00 85.94 99 TYR A C 1
ATOM 740 O O . TYR A 1 99 ? 14.006 -4.714 -10.583 1.00 85.94 99 TYR A O 1
ATOM 748 N N . CYS A 1 100 ? 13.246 -2.773 -11.411 1.00 88.75 100 CYS A N 1
ATOM 749 C CA . CYS A 1 100 ? 12.024 -3.342 -11.971 1.00 88.75 100 CYS A CA 1
ATOM 750 C C . CYS A 1 100 ? 12.340 -4.082 -13.275 1.00 88.75 100 CYS A C 1
ATOM 752 O O . CYS A 1 100 ? 13.386 -3.838 -13.868 1.00 88.75 100 CYS A O 1
ATOM 754 N N . A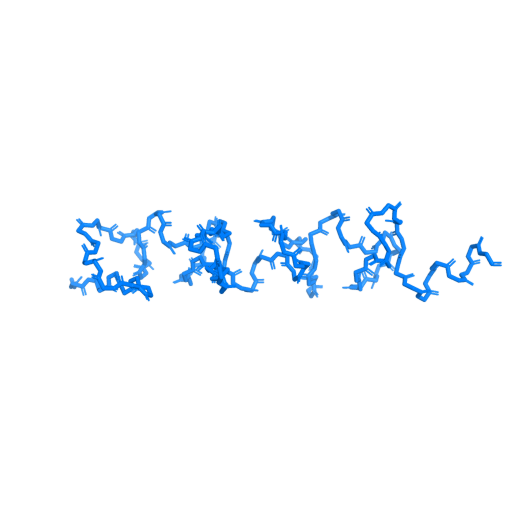LA A 1 101 ? 11.422 -4.914 -13.773 1.00 86.75 101 ALA A N 1
ATOM 755 C CA . ALA A 1 101 ? 11.646 -5.706 -14.991 1.00 86.75 101 ALA A CA 1
ATOM 756 C C . ALA A 1 101 ? 12.129 -4.864 -16.190 1.00 86.75 101 ALA A C 1
ATOM 758 O O . ALA A 1 101 ? 13.004 -5.286 -16.937 1.00 86.75 101 ALA A O 1
ATOM 759 N N . ALA A 1 102 ? 11.611 -3.638 -16.327 1.00 86.25 102 ALA A N 1
ATOM 760 C CA . ALA A 1 102 ? 11.997 -2.724 -17.401 1.00 86.25 102 ALA A CA 1
ATOM 761 C C . ALA A 1 102 ? 13.436 -2.196 -17.269 1.00 86.25 102 ALA A C 1
ATOM 763 O O . ALA A 1 102 ? 14.093 -1.985 -18.276 1.00 86.25 102 ALA A O 1
ATOM 764 N N . HIS A 1 103 ? 13.921 -1.971 -16.046 1.00 85.00 103 HIS A N 1
ATOM 765 C CA . HIS A 1 103 ? 15.286 -1.494 -15.801 1.00 85.00 103 HIS A CA 1
ATOM 766 C C . HIS A 1 103 ? 16.279 -2.641 -15.601 1.00 85.00 103 HIS A C 1
ATOM 768 O O . HIS A 1 103 ? 17.470 -2.446 -15.793 1.00 85.00 103 HIS A O 1
ATOM 774 N N . TYR A 1 104 ? 15.801 -3.832 -15.246 1.00 81.12 104 TYR A N 1
ATOM 775 C CA . TYR A 1 104 ? 16.604 -5.048 -15.184 1.00 81.12 104 TYR A CA 1
ATOM 776 C C . TYR A 1 104 ? 17.18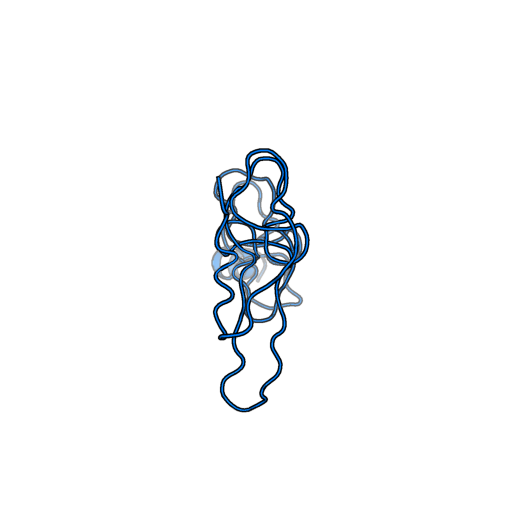0 -5.391 -16.565 1.00 81.12 104 TYR A C 1
ATOM 778 O O . TYR A 1 104 ? 18.381 -5.602 -16.688 1.00 81.12 104 TYR A O 1
ATOM 786 N N . ALA A 1 105 ? 16.348 -5.317 -17.609 1.00 76.12 105 ALA A N 1
ATOM 787 C CA . ALA A 1 105 ? 16.726 -5.571 -19.002 1.00 76.12 105 ALA A CA 1
ATOM 788 C C . ALA A 1 105 ? 17.579 -4.465 -19.666 1.00 76.12 105 ALA A C 1
ATOM 790 O O . ALA A 1 105 ? 17.812 -4.514 -20.864 1.00 76.12 105 ALA A O 1
ATOM 791 N N . ILE A 1 106 ? 17.985 -3.423 -18.928 1.00 70.75 106 ILE A N 1
ATOM 792 C CA . ILE A 1 106 ? 18.944 -2.413 -19.421 1.00 70.75 106 ILE A CA 1
ATOM 793 C C . ILE A 1 106 ? 20.375 -2.798 -19.023 1.00 70.75 106 ILE A C 1
ATOM 795 O O . ILE A 1 106 ? 21.333 -2.397 -19.677 1.00 70.75 106 ILE A O 1
ATOM 799 N N . PHE A 1 107 ? 20.524 -3.559 -17.935 1.00 63.12 107 PHE A N 1
ATOM 800 C CA . PHE A 1 107 ? 21.821 -3.984 -17.407 1.00 63.12 107 PHE A CA 1
ATOM 801 C C . PHE A 1 107 ? 22.243 -5.390 -17.879 1.00 63.12 107 PHE A C 1
ATOM 803 O O . PHE A 1 107 ? 23.324 -5.836 -17.498 1.00 63.12 107 PHE A O 1
ATOM 810 N N . TYR A 1 108 ? 21.419 -6.057 -18.694 1.00 54.91 108 TYR A N 1
ATOM 811 C CA . TYR A 1 108 ? 21.649 -7.358 -19.338 1.00 54.91 108 TYR A CA 1
ATOM 812 C C . TYR A 1 108 ? 21.157 -7.306 -20.780 1.00 54.91 108 TYR A C 1
ATOM 814 O O . TYR A 1 108 ? 21.814 -7.934 -21.638 1.00 54.91 108 TYR A O 1
#

Foldseek 3Di:
DDQAQPDVDPDGDPDDPPVPASHRQVFFAPDPPGRDGWDFDQDPPPRDTPTQSHHQQQAAPPPPGSDGFDPPVLANHRPQQAAPPPPGNHGPVDSPGNHNPVVVVVVD

Secondary structure (DSSP, 8-state):
-------SSS----SPPPTT-SS-TTTB-SSTT--SBPPEEE-TTT--EEE-SS-TTTB-SSTT--SBPPSSTT--S-TTTB--STT--SBPSSTT-SS-HHHHTT--

Sequence (108 aa):
MPHSCAGNDATYCNREAQAGKRYCTRHGCKSLGCANPKATSYHYGTGTKTASDYCSQHACAESGCFRKRSPSQGATYCSQHACQFAGCLKGIYQRSDRYCAAHYAIFY